Protein AF-A0A9J6D5H7-F1 (afdb_monomer_lite)

Foldseek 3Di:
DDDPDDPFAPPDAPDGGDPPDDPPVPDWDKDWDWDDDPPDTDIDIDTFDHFHPVDDDDPPDPVRTDDDDDDDDDPVDPVSVVVVVVVVVVVVVVVD

InterPro domains:
  IPR013961 RAI1-like [PF08652] (12-73)

Sequence (96 aa):
MDGFTIGKISEKPEAAADDDEEIAEKESYNVVLRSKLGSHSIVLAAHVKAVDPSIESEPGSTAGYVEFKLTRFKVDSLDAWSDMFRKWVSATMKIT

Secondary structure (DSSP, 8-state):
----------SSTTPPPPSS----TT--EEEEEEEEETTEEEEEEEEE-EE-TTS---TT--TTEE----------SHHHHHHHHHHHHHHHHTT-

Radius of gyration: 19.12 Å; chains: 1; bounding box: 45×40×48 Å

pLDDT: mean 76.3, std 16.75, range [31.77, 97.31]

Structure (mmCIF, N/CA/C/O backbone):
data_AF-A0A9J6D5H7-F1
#
_entry.id   AF-A0A9J6D5H7-F1
#
loop_
_atom_site.group_PDB
_atom_site.id
_atom_site.type_symbol
_atom_site.label_atom_id
_atom_site.label_alt_id
_atom_site.label_comp_id
_atom_site.label_asym_id
_atom_site.label_entity_id
_atom_site.label_seq_id
_atom_site.pdbx_PDB_ins_code
_atom_site.Cartn_x
_atom_site.Cartn_y
_atom_site.Cartn_z
_atom_site.occupancy
_atom_site.B_iso_or_equiv
_atom_site.auth_seq_id
_atom_site.auth_comp_id
_atom_site.auth_asym_id
_atom_site.auth_atom_id
_atom_site.pdbx_PDB_model_num
ATOM 1 N N . MET A 1 1 ? 10.884 9.274 -28.257 1.00 34.34 1 MET A N 1
ATOM 2 C CA . MET A 1 1 ? 10.083 8.278 -27.523 1.00 34.34 1 MET A CA 1
ATOM 3 C C . MET A 1 1 ? 10.331 8.559 -26.060 1.00 34.34 1 MET A C 1
ATOM 5 O O . MET A 1 1 ? 11.411 8.258 -25.570 1.00 34.34 1 MET A O 1
ATOM 9 N N . ASP A 1 2 ? 9.404 9.278 -25.434 1.00 31.77 2 ASP A N 1
ATOM 10 C CA . ASP A 1 2 ? 9.514 9.692 -24.039 1.00 31.77 2 ASP A CA 1
ATOM 11 C C . ASP A 1 2 ? 9.207 8.482 -23.158 1.00 31.77 2 ASP A C 1
ATOM 13 O O . ASP A 1 2 ? 8.084 7.981 -23.145 1.00 31.77 2 ASP A O 1
ATOM 17 N N . GLY A 1 3 ? 10.227 7.966 -22.474 1.00 32.81 3 GLY A N 1
ATOM 18 C CA . GLY A 1 3 ? 10.069 6.884 -21.511 1.00 32.81 3 GLY A CA 1
ATOM 19 C C . GLY A 1 3 ? 9.330 7.400 -20.283 1.00 32.81 3 GLY A C 1
ATOM 20 O O . GLY A 1 3 ? 9.930 8.007 -19.399 1.00 32.81 3 GLY A O 1
ATOM 21 N N . PHE A 1 4 ? 8.019 7.188 -20.247 1.00 41.47 4 PHE A N 1
ATOM 22 C CA . PHE A 1 4 ? 7.204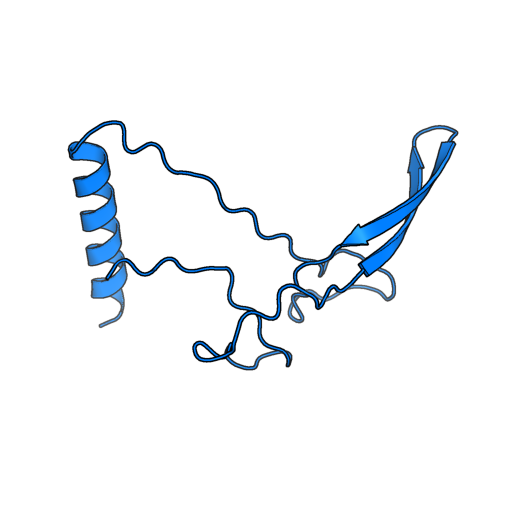 7.359 -19.054 1.00 41.47 4 PHE A CA 1
ATOM 23 C C . PHE A 1 4 ? 7.362 6.102 -18.195 1.00 41.47 4 PHE A C 1
ATOM 25 O O . PHE A 1 4 ? 6.767 5.070 -18.493 1.00 41.47 4 PHE A O 1
ATOM 32 N N . THR A 1 5 ? 8.193 6.149 -17.153 1.00 42.00 5 THR A N 1
ATOM 33 C CA . THR A 1 5 ? 8.333 5.007 -16.240 1.00 42.00 5 THR A CA 1
ATOM 34 C C . THR A 1 5 ? 7.124 4.968 -15.307 1.00 42.00 5 THR A C 1
ATOM 36 O O . THR A 1 5 ? 7.084 5.661 -14.290 1.00 42.00 5 THR A O 1
ATOM 39 N N . ILE A 1 6 ? 6.113 4.174 -15.664 1.00 54.41 6 ILE A N 1
ATOM 40 C CA . ILE A 1 6 ? 5.087 3.717 -14.718 1.00 54.41 6 ILE A CA 1
ATOM 41 C C . ILE A 1 6 ? 5.807 2.851 -13.674 1.00 54.41 6 ILE A C 1
ATOM 43 O O . ILE A 1 6 ? 6.779 2.177 -14.013 1.00 54.41 6 ILE A O 1
ATOM 47 N N . GLY A 1 7 ? 5.393 2.908 -12.403 1.00 58.78 7 GLY A N 1
ATOM 48 C CA . GLY A 1 7 ? 5.930 2.013 -11.374 1.00 58.78 7 GLY A CA 1
ATOM 49 C C . GLY A 1 7 ? 5.846 0.570 -11.869 1.00 58.78 7 GLY A C 1
ATOM 50 O O . GLY A 1 7 ? 4.748 0.066 -12.083 1.00 58.78 7 GLY A O 1
ATOM 51 N N . LYS A 1 8 ? 7.004 -0.040 -12.128 1.00 69.69 8 LYS A N 1
ATOM 52 C CA . LYS A 1 8 ? 7.115 -1.390 -12.668 1.00 69.69 8 LYS A CA 1
ATOM 53 C C . LYS A 1 8 ? 6.923 -2.387 -11.530 1.00 69.69 8 LYS A C 1
ATOM 55 O O . LYS A 1 8 ? 7.637 -2.314 -10.531 1.00 69.69 8 LYS A O 1
ATOM 60 N N . ILE A 1 9 ? 5.950 -3.277 -11.671 1.00 78.06 9 ILE A N 1
ATOM 61 C CA . ILE A 1 9 ? 5.616 -4.306 -10.684 1.00 78.06 9 ILE A CA 1
ATOM 62 C C . ILE A 1 9 ? 5.895 -5.647 -11.352 1.00 78.06 9 ILE A C 1
ATOM 64 O O . ILE A 1 9 ? 5.579 -5.817 -12.522 1.00 78.06 9 ILE A O 1
ATOM 68 N N . SER A 1 10 ? 6.511 -6.576 -10.628 1.00 82.38 10 SER A N 1
ATOM 69 C CA . SER A 1 10 ? 6.643 -7.958 -11.084 1.00 82.38 10 SER A CA 1
ATOM 70 C C . SER A 1 10 ? 5.625 -8.830 -10.359 1.00 82.38 10 SER A C 1
ATOM 72 O O . SER A 1 10 ? 5.368 -8.619 -9.171 1.00 82.38 10 SER A O 1
ATOM 74 N N . GLU A 1 11 ? 5.079 -9.832 -11.046 1.00 81.69 11 GLU A N 1
ATOM 75 C CA . GLU A 1 11 ? 4.209 -10.838 -10.427 1.00 81.69 11 GLU A CA 1
ATOM 76 C C . GLU A 1 11 ? 4.931 -11.644 -9.336 1.00 81.69 11 GLU A C 1
ATOM 78 O O . GLU A 1 11 ? 4.303 -12.159 -8.407 1.00 81.69 11 GLU A O 1
ATOM 83 N N . LYS A 1 12 ? 6.260 -11.783 -9.452 1.00 81.44 12 LYS A N 1
ATOM 84 C CA . LYS A 1 12 ? 7.090 -12.546 -8.517 1.00 81.44 12 LYS A CA 1
ATOM 85 C C . LYS A 1 12 ? 8.030 -11.624 -7.746 1.00 81.44 12 LYS A C 1
ATOM 87 O O . LYS A 1 12 ? 8.619 -10.720 -8.337 1.00 81.44 12 LYS A O 1
ATOM 92 N N . PRO A 1 13 ? 8.233 -11.876 -6.440 1.00 79.50 13 PRO A N 1
ATOM 93 C CA . PRO A 1 13 ? 9.216 -11.125 -5.672 1.00 79.50 13 PRO A CA 1
ATOM 94 C C . PRO A 1 13 ? 10.603 -11.281 -6.308 1.00 79.50 13 PRO A C 1
ATOM 96 O O . PRO A 1 13 ? 10.961 -12.369 -6.756 1.00 79.50 13 PRO A O 1
ATOM 99 N N . GLU A 1 14 ? 11.354 -10.177 -6.354 1.00 77.88 14 GLU A N 1
ATOM 100 C CA . GLU A 1 14 ? 12.731 -10.083 -6.877 1.00 77.88 14 GLU A CA 1
ATOM 101 C C . GLU A 1 14 ? 12.903 -10.344 -8.385 1.00 77.88 14 GLU A C 1
ATOM 103 O O . GLU A 1 14 ? 14.008 -10.204 -8.913 1.00 77.88 14 GLU A O 1
ATOM 108 N N . ALA A 1 15 ? 11.831 -10.671 -9.106 1.00 80.69 15 ALA A N 1
ATOM 109 C CA . ALA A 1 15 ? 11.875 -10.772 -10.555 1.00 80.69 15 ALA A CA 1
ATOM 110 C C . ALA A 1 15 ? 11.837 -9.379 -11.201 1.00 80.69 15 ALA A C 1
ATOM 112 O O . ALA A 1 15 ? 11.274 -8.421 -10.665 1.00 80.69 15 ALA A O 1
ATOM 113 N N . ALA A 1 16 ? 12.448 -9.267 -12.382 1.00 78.00 16 ALA A N 1
ATOM 114 C CA . ALA A 1 16 ? 12.269 -8.085 -13.210 1.00 78.00 16 ALA A CA 1
ATOM 115 C C . ALA A 1 16 ? 10.788 -7.962 -13.598 1.00 78.00 16 ALA A C 1
ATOM 117 O O . ALA A 1 16 ? 10.092 -8.966 -13.769 1.00 78.00 16 ALA A O 1
ATOM 118 N N . ALA A 1 17 ? 10.306 -6.728 -13.702 1.00 77.00 17 ALA A N 1
ATOM 119 C CA . ALA A 1 17 ? 9.004 -6.482 -14.298 1.00 77.00 17 ALA A CA 1
ATOM 120 C C . ALA A 1 17 ? 9.063 -6.772 -15.798 1.00 77.00 17 ALA A C 1
ATOM 122 O O . ALA A 1 17 ? 10.093 -6.517 -16.433 1.00 77.00 17 ALA A O 1
ATOM 123 N N . ASP A 1 18 ? 7.968 -7.296 -16.330 1.00 76.69 18 ASP A N 1
ATOM 124 C CA . ASP A 1 18 ? 7.807 -7.513 -17.758 1.00 76.69 18 ASP A CA 1
ATOM 125 C C . ASP A 1 18 ? 7.305 -6.215 -18.408 1.00 76.69 18 ASP A C 1
ATOM 127 O O . ASP A 1 18 ? 6.299 -5.640 -17.996 1.00 76.69 18 ASP A O 1
ATOM 131 N N . ASP A 1 19 ? 8.061 -5.712 -19.384 1.00 72.12 19 ASP A N 1
ATOM 132 C CA . ASP A 1 19 ? 7.741 -4.472 -20.098 1.00 72.12 19 ASP A CA 1
ATOM 133 C C . ASP A 1 19 ? 6.785 -4.707 -21.274 1.00 72.12 19 ASP A C 1
ATOM 135 O O . ASP A 1 19 ? 6.205 -3.745 -21.787 1.00 72.12 19 ASP A O 1
ATOM 139 N N . ASP A 1 20 ? 6.624 -5.966 -21.687 1.00 72.06 20 ASP A N 1
ATOM 140 C CA . ASP A 1 20 ? 5.780 -6.375 -22.808 1.00 72.06 20 ASP A CA 1
ATOM 141 C C . ASP A 1 20 ? 4.402 -6.886 -22.336 1.00 72.06 20 ASP A C 1
ATOM 143 O O . ASP A 1 20 ? 3.552 -7.244 -23.156 1.00 72.06 20 ASP A O 1
ATOM 147 N N . GLU A 1 21 ? 4.163 -6.902 -21.020 1.00 68.38 21 GLU A N 1
ATOM 148 C CA . GLU A 1 21 ? 2.913 -7.358 -20.420 1.00 68.38 21 GLU A CA 1
ATOM 149 C C . GLU A 1 21 ? 1.760 -6.377 -20.693 1.00 68.38 21 GLU A C 1
ATOM 151 O O . GLU A 1 21 ? 1.855 -5.161 -20.494 1.00 68.38 21 GLU A O 1
ATOM 156 N N . GLU A 1 22 ? 0.631 -6.910 -21.168 1.00 68.50 22 GLU A N 1
ATOM 157 C CA . GLU A 1 22 ? -0.570 -6.117 -21.412 1.00 68.50 22 GLU A CA 1
ATOM 158 C C . GLU A 1 22 ? -1.168 -5.654 -20.077 1.00 68.50 22 GLU A C 1
ATOM 160 O O . GLU A 1 22 ? -1.428 -6.454 -19.180 1.00 68.50 22 GLU A O 1
ATOM 165 N N . ILE A 1 23 ? -1.427 -4.349 -19.941 1.00 68.81 23 ILE A N 1
ATOM 166 C CA . ILE A 1 23 ? -2.018 -3.789 -18.721 1.00 68.81 23 ILE A CA 1
ATOM 167 C C . ILE A 1 23 ? -3.459 -4.298 -18.581 1.00 68.81 23 ILE A C 1
ATOM 169 O O . ILE A 1 23 ? -4.398 -3.744 -19.159 1.00 68.81 23 ILE A O 1
ATOM 173 N N . ALA A 1 24 ? -3.654 -5.334 -17.767 1.00 63.00 24 ALA A N 1
ATOM 174 C CA . ALA A 1 24 ? -4.973 -5.834 -17.415 1.00 63.00 24 ALA A CA 1
ATOM 175 C C . ALA A 1 24 ? -5.646 -4.884 -16.405 1.00 63.00 24 ALA A C 1
ATOM 177 O O . ALA A 1 24 ? -5.533 -5.043 -15.192 1.00 63.00 24 ALA A O 1
ATOM 178 N N . GLU A 1 25 ? -6.410 -3.899 -16.888 1.00 62.44 25 GLU A N 1
ATOM 179 C CA . GLU A 1 25 ? -7.099 -2.895 -16.047 1.00 62.44 25 GLU A CA 1
ATOM 180 C C . GLU A 1 25 ? -8.087 -3.477 -15.005 1.00 62.44 25 GLU A C 1
ATOM 182 O O . GLU A 1 25 ? -8.625 -2.737 -14.178 1.00 62.44 25 GLU A O 1
ATOM 187 N N . LYS A 1 26 ? -8.375 -4.785 -15.043 1.00 57.75 26 LYS A N 1
ATOM 188 C CA . LYS A 1 26 ? -9.412 -5.442 -14.228 1.00 57.75 26 LYS A CA 1
ATOM 189 C C . LYS A 1 26 ? -8.891 -6.260 -13.050 1.00 57.75 26 LYS A C 1
ATOM 191 O O . LYS A 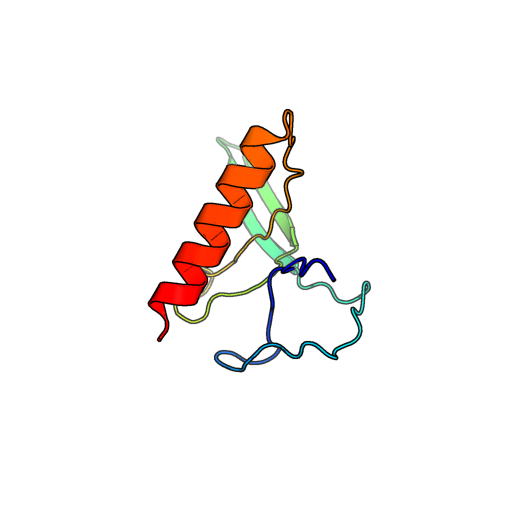1 26 ? -9.712 -6.727 -12.259 1.00 57.75 26 LYS A O 1
ATOM 196 N N . GLU A 1 27 ? -7.582 -6.421 -12.898 1.00 74.94 27 GLU A N 1
ATOM 197 C CA . GLU A 1 27 ? -7.025 -7.116 -11.739 1.00 74.94 27 GLU A CA 1
ATOM 198 C C . GLU A 1 27 ? -6.745 -6.122 -10.610 1.00 74.94 27 GLU A C 1
ATOM 200 O O . GLU A 1 27 ? -6.139 -5.069 -10.803 1.00 74.94 27 GLU A O 1
ATOM 205 N N . SER A 1 28 ? -7.266 -6.419 -9.418 1.00 82.31 28 SER A N 1
ATOM 206 C CA . SER A 1 28 ? -7.118 -5.553 -8.250 1.00 82.31 28 SER A CA 1
ATOM 207 C C . SER A 1 28 ? -6.851 -6.389 -7.009 1.00 82.31 28 SER A C 1
ATOM 209 O O . SER A 1 28 ? -7.562 -7.359 -6.734 1.00 82.31 28 SER A O 1
ATOM 211 N N . TYR A 1 29 ? -5.838 -5.995 -6.242 1.00 88.25 29 TYR A N 1
ATOM 212 C CA . TYR A 1 29 ? -5.535 -6.599 -4.953 1.00 88.25 29 TYR A CA 1
ATOM 213 C C . TYR A 1 29 ? -6.016 -5.666 -3.840 1.00 88.25 29 TYR A C 1
ATOM 215 O O . TYR A 1 29 ? -5.644 -4.493 -3.777 1.00 88.25 29 TYR A O 1
ATOM 223 N N . ASN A 1 30 ? -6.890 -6.175 -2.972 1.00 92.00 30 ASN A N 1
ATOM 224 C CA . ASN A 1 30 ? -7.499 -5.397 -1.898 1.00 92.00 30 ASN A CA 1
ATOM 225 C C . ASN A 1 30 ? -7.150 -6.003 -0.542 1.00 92.00 30 ASN A C 1
ATOM 227 O O . ASN A 1 30 ? -7.204 -7.219 -0.362 1.00 92.00 30 ASN A O 1
ATOM 231 N N . VAL A 1 31 ? -6.867 -5.140 0.428 1.00 92.75 31 VAL A N 1
ATOM 232 C CA . VAL A 1 31 ? -6.654 -5.518 1.828 1.00 92.75 31 VAL A CA 1
ATOM 233 C C . VAL A 1 31 ? -7.797 -4.998 2.687 1.00 92.75 31 VAL A C 1
ATOM 235 O O . VAL A 1 31 ? -8.362 -3.938 2.415 1.00 92.75 31 VAL A O 1
ATOM 238 N N . VAL A 1 32 ? -8.140 -5.734 3.742 1.00 94.94 32 VAL A N 1
ATOM 239 C CA . VAL A 1 32 ? -9.151 -5.324 4.723 1.00 94.94 32 VAL A CA 1
ATOM 240 C C . VAL A 1 32 ? -8.443 -4.888 5.995 1.00 94.94 32 VAL A C 1
ATOM 242 O O . VAL A 1 32 ? -7.716 -5.664 6.612 1.00 94.94 32 VAL A O 1
ATOM 245 N N . LEU A 1 33 ? -8.667 -3.641 6.394 1.00 93.94 33 LEU A N 1
ATOM 246 C CA . LEU A 1 33 ? -8.038 -3.017 7.547 1.00 93.94 33 LEU A CA 1
ATOM 247 C C . LEU A 1 33 ? -9.074 -2.764 8.635 1.00 93.94 33 LEU A C 1
ATOM 249 O O . LEU A 1 33 ? -10.170 -2.262 8.379 1.00 93.94 33 LEU A O 1
ATOM 253 N N . ARG A 1 34 ? -8.690 -3.065 9.874 1.00 94.44 34 ARG A N 1
ATOM 254 C CA . ARG A 1 34 ? -9.427 -2.667 11.072 1.00 94.44 34 ARG A CA 1
ATOM 255 C C . ARG A 1 34 ? -8.629 -1.596 11.797 1.00 94.44 34 ARG A C 1
ATOM 257 O O . ARG A 1 34 ? -7.470 -1.812 12.132 1.00 94.44 34 ARG A O 1
ATOM 264 N N . SER A 1 35 ? -9.262 -0.466 12.073 1.00 93.25 35 SER A N 1
ATOM 265 C CA . SER A 1 35 ? -8.643 0.667 12.753 1.00 93.25 35 SER A CA 1
ATOM 266 C C . SER A 1 35 ? -9.592 1.285 13.779 1.00 93.25 35 SER A C 1
ATOM 268 O O . SER A 1 35 ? -10.753 0.884 13.913 1.00 93.25 35 SER A O 1
ATOM 270 N N . LYS A 1 36 ? -9.088 2.260 14.531 1.00 96.88 36 LYS A N 1
ATOM 271 C CA . LYS A 1 36 ? -9.854 3.044 15.493 1.00 96.88 36 LYS A CA 1
ATOM 272 C C . LYS A 1 36 ? -9.482 4.516 15.353 1.00 96.88 36 LYS A C 1
ATOM 274 O O . LYS A 1 36 ? -8.307 4.861 15.424 1.00 96.88 36 LYS A O 1
ATOM 279 N N . LEU A 1 37 ? -10.483 5.377 15.197 1.00 96.75 37 LEU A N 1
ATOM 280 C CA . LEU A 1 37 ? -10.320 6.829 15.170 1.00 96.75 37 LEU A CA 1
ATOM 281 C C . LEU A 1 37 ? -11.076 7.441 16.352 1.00 96.75 37 LEU A C 1
ATOM 283 O O . LEU A 1 37 ? -12.307 7.520 16.362 1.00 96.75 37 LEU A O 1
ATOM 287 N N . GLY A 1 38 ? -10.334 7.836 17.388 1.00 95.31 38 GLY A N 1
ATOM 288 C CA . GLY A 1 38 ? -10.926 8.274 18.653 1.00 95.31 38 GLY A CA 1
ATOM 289 C C . GLY A 1 38 ? -11.761 7.157 19.286 1.00 95.31 38 GLY A C 1
ATOM 290 O O . GLY A 1 38 ? -11.241 6.083 19.586 1.00 95.31 38 GLY A O 1
ATOM 291 N N . SER A 1 39 ? -13.059 7.393 19.484 1.00 96.62 39 SER A N 1
ATOM 292 C CA . SER A 1 39 ? -14.018 6.395 19.985 1.00 96.62 39 SER A CA 1
ATOM 293 C C . SER A 1 39 ? -14.624 5.496 18.898 1.00 96.62 39 SER A C 1
ATOM 295 O O . SER A 1 39 ? -15.316 4.536 19.233 1.00 96.62 39 SER A O 1
ATOM 297 N N . HIS A 1 40 ? -14.364 5.762 17.617 1.00 96.25 40 HIS A N 1
ATOM 298 C CA . HIS A 1 40 ? -15.005 5.062 16.505 1.00 96.25 40 HIS A CA 1
ATOM 299 C C . HIS A 1 40 ? -14.136 3.902 16.033 1.00 96.25 40 HIS A C 1
ATOM 301 O O . HIS A 1 40 ? -12.954 4.083 15.742 1.00 96.25 40 HIS A O 1
ATOM 307 N N . SER A 1 41 ? -14.725 2.713 15.935 1.00 97.31 41 SER A N 1
ATOM 308 C CA . SER A 1 41 ? -14.085 1.571 15.275 1.00 97.31 41 SER A CA 1
ATOM 309 C C . SER A 1 41 ? -14.395 1.620 13.784 1.00 97.31 41 SER A C 1
ATOM 311 O O . SER A 1 41 ? -15.532 1.887 13.403 1.00 97.31 41 SER A O 1
ATOM 313 N N . ILE A 1 42 ? -13.388 1.374 12.952 1.00 97.25 42 ILE A N 1
ATOM 314 C CA . ILE A 1 42 ? -13.483 1.474 11.496 1.00 97.25 42 ILE A CA 1
ATOM 315 C C . ILE A 1 42 ? -13.013 0.155 10.893 1.00 97.25 42 ILE A C 1
ATOM 317 O O . ILE A 1 42 ? -11.968 -0.374 11.273 1.00 97.25 42 ILE A O 1
ATOM 321 N N . VAL A 1 43 ? -13.776 -0.357 9.934 1.00 96.56 43 VAL A N 1
ATOM 322 C CA . VAL A 1 43 ? -13.349 -1.431 9.037 1.00 96.56 43 VAL A CA 1
ATOM 323 C C . VAL A 1 43 ? -13.429 -0.879 7.625 1.00 96.56 43 VAL A C 1
ATOM 325 O O . VAL A 1 43 ? -14.465 -0.337 7.241 1.00 96.56 43 VAL A O 1
ATOM 328 N N . LEU A 1 44 ? -12.335 -0.972 6.878 1.00 95.25 44 LEU A N 1
ATOM 329 C CA . LEU A 1 44 ? -12.252 -0.456 5.516 1.00 95.25 44 LEU A CA 1
ATOM 330 C C . LEU A 1 44 ? -11.509 -1.435 4.615 1.00 95.25 44 LEU A C 1
ATOM 332 O O . LEU A 1 44 ? -10.622 -2.153 5.069 1.00 95.25 44 LEU A O 1
ATOM 336 N N . ALA A 1 45 ? -11.880 -1.453 3.340 1.00 94.62 45 ALA A N 1
ATOM 337 C CA . ALA A 1 45 ? -11.111 -2.114 2.300 1.00 94.62 45 ALA A CA 1
ATOM 338 C C . ALA A 1 45 ? -10.280 -1.060 1.564 1.00 94.62 45 ALA A C 1
ATOM 340 O O . ALA A 1 45 ? -10.777 0.033 1.283 1.00 94.62 45 ALA A O 1
ATOM 341 N N . ALA A 1 46 ? -9.025 -1.381 1.273 1.00 91.62 46 ALA A N 1
ATOM 342 C CA . ALA A 1 46 ? -8.120 -0.514 0.537 1.00 91.62 46 ALA A CA 1
ATOM 343 C C . ALA A 1 46 ? -7.488 -1.286 -0.619 1.00 91.62 46 ALA A C 1
ATOM 345 O O . ALA A 1 46 ? -7.032 -2.415 -0.444 1.00 91.62 46 ALA A O 1
ATOM 346 N N . HIS A 1 47 ? -7.450 -0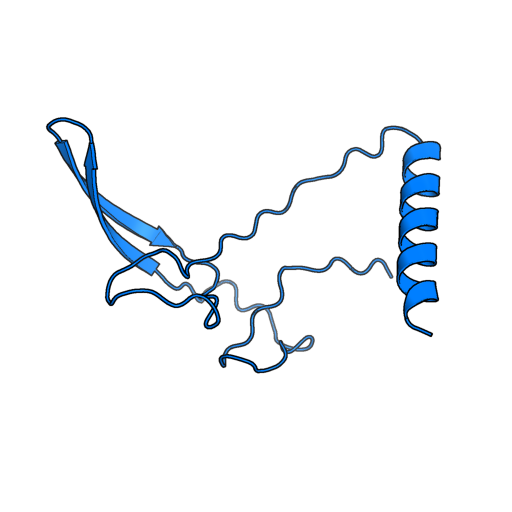.655 -1.788 1.00 91.50 47 HIS A N 1
ATOM 347 C CA . HIS A 1 47 ? -6.698 -1.170 -2.920 1.00 91.50 47 HIS A CA 1
ATOM 348 C C . HIS A 1 47 ? -5.201 -0.983 -2.662 1.00 91.50 47 HIS A C 1
ATOM 350 O O . HIS A 1 47 ? -4.782 0.110 -2.283 1.00 91.50 47 HIS A O 1
ATOM 356 N N . VAL A 1 48 ? -4.405 -2.025 -2.886 1.00 91.00 48 VAL A N 1
ATOM 357 C CA . VAL A 1 48 ? -2.946 -1.993 -2.732 1.00 91.00 48 VAL A CA 1
ATOM 358 C C . VAL A 1 48 ? -2.318 -2.181 -4.101 1.00 91.00 48 VAL A C 1
ATOM 360 O O . VAL A 1 48 ? -2.702 -3.076 -4.848 1.00 91.00 48 VAL A O 1
ATOM 363 N N . LYS A 1 49 ? -1.369 -1.306 -4.444 1.00 87.38 49 LYS A N 1
ATOM 364 C CA . LYS A 1 49 ? -0.733 -1.316 -5.763 1.00 87.38 49 LYS A CA 1
ATOM 365 C C . LYS A 1 49 ? 0.399 -2.332 -5.859 1.00 87.38 49 LYS A C 1
ATOM 367 O O . LYS A 1 49 ? 0.477 -3.017 -6.866 1.00 87.38 49 LYS A O 1
ATOM 372 N N . ALA A 1 50 ? 1.251 -2.433 -4.841 1.00 88.38 50 ALA A N 1
ATOM 373 C CA . ALA A 1 50 ? 2.337 -3.412 -4.792 1.00 88.38 50 ALA A CA 1
ATOM 374 C C . ALA A 1 50 ? 2.764 -3.723 -3.351 1.00 88.38 50 ALA A C 1
ATOM 376 O O . ALA A 1 50 ? 2.372 -3.027 -2.408 1.00 88.38 50 ALA A O 1
ATOM 377 N N . VAL A 1 51 ? 3.592 -4.758 -3.201 1.00 89.31 51 VAL A N 1
ATOM 378 C CA . VAL A 1 51 ? 4.240 -5.147 -1.943 1.00 89.31 51 VAL A CA 1
ATOM 379 C C . VAL A 1 51 ? 5.755 -5.133 -2.144 1.00 89.31 51 VAL A C 1
ATOM 381 O O . 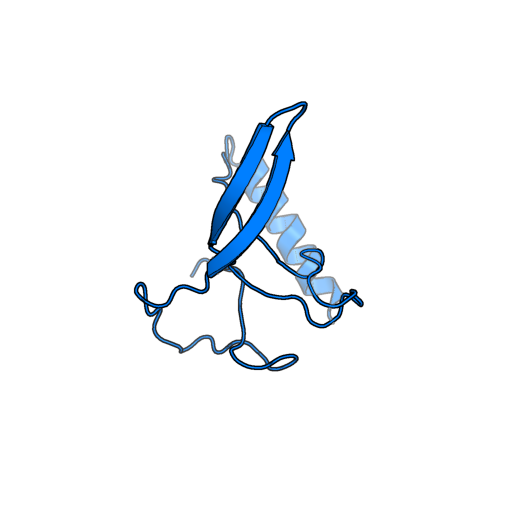VAL A 1 51 ? 6.243 -5.731 -3.098 1.00 89.31 51 VAL A O 1
ATOM 384 N N . ASP A 1 52 ? 6.486 -4.463 -1.255 1.00 89.12 52 ASP A N 1
ATOM 385 C CA . ASP A 1 52 ? 7.949 -4.499 -1.208 1.00 89.12 52 ASP A CA 1
ATOM 386 C C . ASP A 1 52 ? 8.409 -5.657 -0.302 1.00 89.12 52 ASP A C 1
ATOM 388 O O . ASP A 1 52 ? 8.229 -5.582 0.919 1.00 89.12 52 ASP A O 1
ATOM 392 N N . PRO A 1 53 ? 8.985 -6.738 -0.865 1.00 85.81 53 PRO A N 1
ATOM 393 C CA . PRO A 1 53 ? 9.413 -7.896 -0.087 1.00 85.81 53 PRO A CA 1
ATOM 394 C C . PRO A 1 53 ? 10.670 -7.628 0.752 1.00 85.81 53 PRO A C 1
ATOM 396 O O . PRO A 1 53 ? 10.978 -8.424 1.636 1.00 85.81 53 PRO A O 1
ATOM 399 N N . SER A 1 54 ? 11.395 -6.530 0.506 1.00 88.06 54 SER A N 1
ATOM 400 C CA . SER A 1 54 ? 12.606 -6.186 1.260 1.00 88.06 54 SER A CA 1
ATOM 401 C C . SER A 1 54 ? 12.310 -5.580 2.636 1.00 88.06 54 SER A C 1
ATOM 403 O O . SER A 1 54 ? 13.201 -5.490 3.483 1.00 88.06 54 SER A O 1
ATOM 405 N N . ILE A 1 55 ? 11.058 -5.181 2.884 1.00 88.75 55 ILE A N 1
ATOM 406 C CA . ILE A 1 55 ? 10.625 -4.622 4.163 1.00 88.75 55 ILE A CA 1
ATOM 407 C C . ILE A 1 55 ? 10.245 -5.765 5.108 1.00 88.75 55 ILE A C 1
ATOM 409 O O . ILE A 1 55 ? 9.162 -6.349 5.011 1.00 88.75 55 ILE A O 1
ATOM 413 N N . GLU A 1 56 ? 11.115 -6.046 6.078 1.00 90.25 56 GLU A N 1
ATOM 414 C CA . GLU A 1 56 ? 10.789 -6.952 7.179 1.00 90.25 56 GLU A CA 1
ATOM 415 C C . GLU A 1 56 ? 9.603 -6.399 7.979 1.00 90.25 56 GLU A C 1
ATOM 417 O O . GLU A 1 56 ? 9.619 -5.265 8.468 1.00 90.25 56 GLU A O 1
ATOM 422 N N . SER A 1 57 ? 8.542 -7.194 8.109 1.00 87.62 57 SER A N 1
ATOM 423 C CA . SER A 1 57 ? 7.349 -6.785 8.840 1.00 87.62 57 SER A CA 1
ATOM 424 C C . SER A 1 57 ? 6.640 -7.969 9.490 1.00 87.62 57 SER A C 1
ATOM 426 O O . SER A 1 57 ? 6.725 -9.108 9.034 1.00 87.62 57 SER A O 1
ATOM 428 N N . GLU A 1 58 ? 5.954 -7.698 10.600 1.00 90.19 58 GLU A N 1
ATOM 429 C CA . GLU A 1 58 ? 5.182 -8.713 11.314 1.00 90.19 58 GLU A CA 1
ATOM 430 C C . GLU A 1 58 ? 3.924 -9.126 10.525 1.00 90.19 58 GLU A C 1
ATOM 432 O O . GLU A 1 58 ? 3.358 -8.310 9.787 1.00 90.19 58 GLU A O 1
ATOM 437 N N . PRO A 1 59 ? 3.420 -10.362 10.706 1.00 83.44 59 PRO A N 1
ATOM 438 C CA . PRO A 1 59 ? 2.170 -10.797 10.092 1.00 83.44 59 PRO A CA 1
ATOM 439 C C . PRO A 1 59 ? 1.009 -9.833 10.376 1.00 83.44 59 PRO A C 1
ATOM 441 O O . PRO A 1 59 ? 0.700 -9.524 11.525 1.00 83.44 59 PRO A O 1
ATOM 444 N N . GLY A 1 60 ? 0.338 -9.378 9.316 1.00 82.50 60 GLY A N 1
ATOM 445 C CA . GLY A 1 60 ? -0.764 -8.412 9.405 1.00 82.50 60 GLY A CA 1
ATOM 446 C C . GLY A 1 60 ? -0.333 -6.941 9.399 1.00 82.50 60 GLY A C 1
ATOM 447 O O . GLY A 1 60 ? -1.195 -6.063 9.438 1.00 82.50 60 GLY A O 1
ATOM 448 N N . SER A 1 61 ? 0.969 -6.658 9.318 1.00 88.38 61 SER A N 1
ATOM 449 C CA . SER A 1 61 ? 1.483 -5.308 9.091 1.00 88.38 61 SER A CA 1
ATOM 450 C C . SER A 1 61 ? 1.171 -4.814 7.676 1.00 88.38 61 SER A C 1
ATOM 452 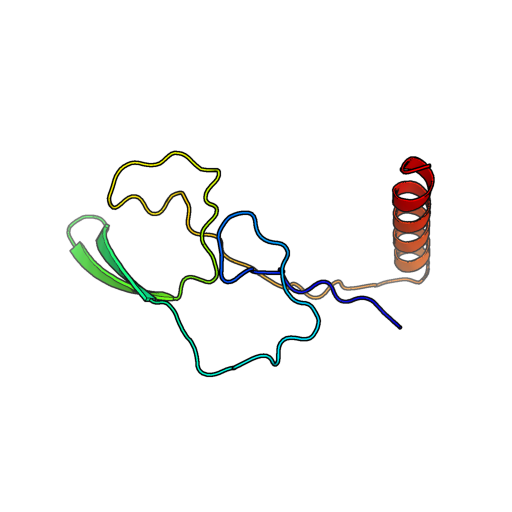O O . SER A 1 61 ? 1.184 -5.573 6.710 1.00 88.38 61 SER A O 1
ATOM 454 N N . THR A 1 62 ? 0.939 -3.508 7.549 1.00 91.44 62 THR A N 1
ATOM 455 C CA . THR A 1 62 ? 0.772 -2.819 6.260 1.00 91.44 62 THR A CA 1
ATOM 456 C C . THR A 1 62 ? 2.059 -2.149 5.777 1.00 91.44 62 THR A C 1
ATOM 458 O O . THR A 1 62 ? 2.026 -1.425 4.786 1.00 91.44 62 THR A O 1
ATOM 461 N N . ALA A 1 63 ? 3.175 -2.315 6.496 1.00 91.06 63 ALA A N 1
ATOM 462 C CA . ALA A 1 63 ? 4.410 -1.564 6.256 1.00 91.06 63 ALA A CA 1
ATOM 463 C C . ALA A 1 63 ? 5.036 -1.839 4.879 1.00 91.06 63 ALA A C 1
ATOM 465 O O . ALA A 1 63 ? 5.638 -0.941 4.301 1.00 91.06 63 ALA A O 1
ATOM 466 N N . GLY A 1 64 ? 4.862 -3.053 4.350 1.00 90.62 64 GLY A N 1
ATOM 467 C CA . GLY A 1 64 ? 5.356 -3.438 3.028 1.00 90.62 64 GLY A CA 1
ATOM 468 C C . GLY A 1 64 ? 4.483 -2.977 1.856 1.00 90.62 64 GLY A C 1
ATOM 469 O O . GLY A 1 64 ? 4.854 -3.206 0.711 1.00 90.62 64 GLY A O 1
ATOM 470 N N . TYR A 1 65 ? 3.313 -2.370 2.093 1.00 91.81 65 TYR A N 1
ATOM 471 C CA . TYR A 1 65 ? 2.420 -1.943 1.010 1.00 91.81 65 TYR A CA 1
ATOM 472 C C . TYR A 1 65 ? 2.877 -0.617 0.401 1.00 91.81 65 TYR A C 1
ATOM 474 O O . TYR A 1 65 ? 3.048 0.380 1.104 1.00 91.81 65 TYR A O 1
ATOM 482 N N . VAL A 1 66 ? 3.025 -0.598 -0.924 1.00 89.38 66 VAL A N 1
ATOM 483 C CA . VAL A 1 66 ? 3.527 0.554 -1.682 1.00 89.38 66 VAL A CA 1
ATOM 484 C C . VAL A 1 66 ? 2.399 1.191 -2.491 1.00 89.38 66 VAL A C 1
ATOM 486 O O . VAL A 1 66 ? 1.627 0.505 -3.162 1.00 89.38 66 VAL A O 1
ATOM 489 N N . GLU A 1 67 ? 2.326 2.522 -2.442 1.00 89.06 67 GLU A N 1
ATOM 490 C CA . GLU A 1 67 ? 1.386 3.340 -3.212 1.00 89.06 67 GLU A CA 1
ATOM 491 C C . GLU A 1 67 ? 2.140 4.115 -4.299 1.00 89.06 67 GLU A C 1
ATOM 493 O O . GLU A 1 67 ? 3.062 4.879 -4.005 1.00 89.06 67 GLU A O 1
ATOM 498 N N . PHE A 1 68 ? 1.713 3.979 -5.555 1.00 85.00 68 PHE A N 1
ATOM 499 C CA . PHE A 1 68 ? 2.266 4.750 -6.669 1.00 85.00 68 PHE A CA 1
ATOM 500 C C . PHE A 1 68 ? 1.381 5.950 -6.984 1.00 85.00 68 PHE A C 1
ATOM 502 O O . PHE A 1 68 ? 0.188 5.807 -7.251 1.00 85.00 68 PHE A O 1
ATOM 509 N N . LYS A 1 69 ? 1.977 7.145 -7.013 1.00 83.00 69 LYS A N 1
ATOM 510 C CA . LYS A 1 69 ? 1.289 8.375 -7.418 1.00 83.00 69 LYS A CA 1
ATOM 511 C C . LYS A 1 69 ? 2.028 9.040 -8.562 1.00 83.00 69 LYS A C 1
ATOM 513 O O . LYS A 1 69 ? 3.187 9.420 -8.431 1.00 83.00 69 LYS A O 1
ATOM 518 N N . LEU A 1 70 ? 1.319 9.235 -9.665 1.00 78.69 70 LEU A N 1
ATOM 519 C CA . LEU A 1 70 ? 1.788 10.053 -10.773 1.00 78.69 70 LEU A CA 1
ATOM 520 C C . LEU A 1 70 ? 1.336 11.491 -10.536 1.00 78.69 70 LEU A C 1
ATOM 522 O O . LEU A 1 70 ? 0.165 11.750 -10.264 1.00 78.69 70 LEU A O 1
ATOM 526 N N . THR A 1 71 ? 2.270 12.430 -10.637 1.00 76.88 71 THR A N 1
ATOM 527 C CA . THR A 1 71 ? 1.976 13.863 -10.547 1.00 76.88 71 THR A CA 1
ATOM 528 C C . THR A 1 71 ? 2.409 14.527 -11.841 1.00 76.88 71 THR A C 1
ATOM 530 O O . THR A 1 71 ? 3.487 14.251 -12.364 1.00 76.88 71 THR A O 1
ATOM 533 N N . ARG A 1 72 ? 1.566 15.412 -12.375 1.00 76.62 72 ARG A N 1
ATOM 534 C CA . ARG A 1 72 ? 1.908 16.185 -13.567 1.00 76.62 72 ARG A CA 1
ATOM 535 C C . ARG A 1 72 ? 2.965 17.224 -13.208 1.00 76.62 72 ARG A C 1
ATOM 537 O O . ARG A 1 72 ? 2.714 18.092 -12.375 1.00 76.62 72 ARG A O 1
ATOM 544 N N . PHE A 1 73 ? 4.108 17.181 -13.880 1.00 64.19 73 PHE A N 1
ATOM 545 C CA . PHE A 1 73 ? 5.082 18.261 -13.790 1.00 64.19 73 PHE A CA 1
ATOM 546 C C . PHE A 1 73 ? 4.605 19.442 -14.637 1.00 64.19 73 PHE A C 1
ATOM 548 O O . PHE A 1 73 ? 4.298 19.294 -15.822 1.00 64.19 73 PHE A O 1
ATOM 555 N N . LYS A 1 74 ? 4.513 20.619 -14.016 1.00 59.53 74 LYS A N 1
ATOM 556 C CA . LYS A 1 74 ? 4.381 21.877 -14.746 1.00 59.53 74 LYS A CA 1
ATOM 557 C C . LYS A 1 74 ? 5.774 22.297 -15.195 1.00 59.53 74 LYS A C 1
ATOM 559 O O . LYS A 1 74 ? 6.621 22.629 -14.373 1.00 59.53 74 LYS A O 1
ATOM 564 N N . VAL A 1 75 ? 6.018 22.223 -16.498 1.00 61.34 75 VAL A N 1
ATOM 565 C CA . VAL A 1 75 ? 7.204 22.817 -17.113 1.00 61.34 75 VAL A CA 1
ATOM 566 C C . VAL A 1 75 ? 6.809 24.237 -17.491 1.00 61.34 75 VAL A C 1
ATOM 568 O O . VAL A 1 75 ? 6.279 24.472 -18.572 1.00 61.34 75 VAL A O 1
ATOM 571 N N . ASP A 1 76 ? 6.984 25.164 -16.552 1.00 60.44 76 ASP A N 1
ATOM 572 C CA . ASP A 1 76 ? 6.564 26.558 -16.736 1.00 60.44 76 ASP A CA 1
ATOM 573 C C . ASP A 1 76 ? 7.565 27.367 -17.597 1.00 60.44 76 ASP A C 1
ATOM 575 O O . ASP A 1 76 ? 7.269 28.497 -17.982 1.00 60.44 76 ASP A O 1
ATOM 579 N N . SER A 1 77 ? 8.728 26.802 -17.962 1.00 62.94 77 SER A N 1
ATOM 580 C CA . SER A 1 77 ? 9.676 27.423 -18.902 1.00 62.94 77 SER A CA 1
ATOM 581 C C . SER A 1 77 ? 10.612 26.418 -19.599 1.00 62.94 77 SER A C 1
ATOM 583 O O . SER A 1 77 ? 10.880 25.327 -19.091 1.00 62.94 77 SER A O 1
ATOM 585 N N . LEU A 1 78 ? 11.150 26.814 -20.762 1.00 62.34 78 LEU A N 1
ATOM 586 C CA . LEU A 1 78 ? 12.193 26.087 -21.511 1.00 62.34 78 LEU A CA 1
ATOM 587 C C . LEU A 1 78 ? 13.451 25.805 -20.666 1.00 62.34 78 LEU A C 1
ATOM 589 O O . LEU A 1 78 ? 14.114 24.786 -20.869 1.00 62.34 78 LEU A O 1
ATOM 593 N N . ASP A 1 79 ? 13.745 26.657 -19.683 1.00 69.56 79 ASP A N 1
ATOM 594 C CA . ASP A 1 79 ? 14.886 26.486 -18.778 1.00 69.56 79 ASP A CA 1
ATOM 595 C C . ASP A 1 79 ? 14.703 25.273 -17.858 1.00 69.56 79 ASP A C 1
ATOM 597 O O . ASP A 1 79 ? 15.640 24.500 -17.656 1.00 69.56 79 ASP A O 1
ATOM 601 N N . ALA A 1 80 ? 13.476 25.030 -17.381 1.00 65.62 80 ALA A N 1
ATOM 602 C CA . ALA A 1 80 ? 13.163 23.862 -16.560 1.00 65.62 80 ALA A CA 1
ATOM 603 C C . ALA A 1 80 ? 13.314 22.543 -17.342 1.00 65.62 80 ALA A C 1
ATOM 605 O O . ALA A 1 80 ? 13.724 21.525 -16.780 1.00 65.62 80 ALA A O 1
ATOM 606 N N . TRP A 1 81 ? 13.033 22.561 -18.650 1.00 70.38 81 TRP A N 1
ATOM 607 C CA . TRP A 1 81 ? 13.243 21.406 -19.528 1.00 70.38 81 TRP A CA 1
ATOM 608 C C . TRP A 1 81 ? 14.736 21.139 -19.774 1.00 70.38 81 TRP A C 1
ATOM 610 O O . TRP A 1 81 ? 15.185 19.996 -19.678 1.00 70.38 81 TRP A O 1
ATOM 620 N N . SER A 1 82 ? 15.522 22.196 -20.009 1.00 71.25 82 SER A N 1
ATOM 621 C CA . SER A 1 82 ? 16.983 22.120 -20.160 1.00 71.25 82 SER A CA 1
ATOM 622 C C . SER A 1 82 ? 17.665 21.571 -18.901 1.00 71.25 82 SER A C 1
ATOM 624 O O . SER A 1 82 ? 18.514 20.681 -18.993 1.00 71.25 82 SER A O 1
ATOM 626 N N . ASP A 1 83 ? 17.254 22.027 -17.716 1.00 74.69 83 ASP A N 1
ATOM 627 C CA . ASP A 1 83 ? 17.788 21.539 -16.441 1.00 74.69 83 ASP A CA 1
ATOM 628 C C . ASP A 1 83 ? 17.435 20.071 -16.176 1.00 74.69 83 ASP A C 1
ATOM 630 O O . ASP A 1 83 ? 18.276 19.303 -15.697 1.00 74.69 83 ASP A O 1
ATOM 634 N N . MET A 1 84 ? 16.214 19.653 -16.518 1.00 71.38 84 MET A N 1
ATOM 635 C CA . MET A 1 84 ? 15.801 18.252 -16.423 1.00 71.38 84 MET A CA 1
ATOM 636 C C . MET A 1 84 ? 16.616 17.366 -17.375 1.00 71.38 84 MET A C 1
ATOM 638 O O . MET A 1 84 ? 17.124 16.326 -16.954 1.00 71.38 84 MET A O 1
ATOM 642 N N . PHE A 1 85 ? 16.812 17.801 -18.623 1.00 74.81 85 PHE A N 1
ATOM 643 C CA . PHE A 1 85 ? 17.615 17.075 -19.606 1.00 74.81 85 PHE A CA 1
ATOM 644 C C . PHE A 1 85 ? 19.081 16.956 -19.167 1.00 74.81 85 PHE A C 1
ATOM 646 O O . PHE A 1 85 ? 19.651 15.868 -19.199 1.00 74.81 85 PHE A O 1
ATOM 653 N N . ARG A 1 86 ? 19.687 18.040 -18.666 1.00 74.81 86 ARG A N 1
ATOM 654 C CA . ARG A 1 86 ? 21.064 18.023 -18.136 1.00 74.81 86 ARG A CA 1
ATOM 655 C C . ARG A 1 86 ? 21.220 17.068 -16.954 1.00 74.81 86 ARG A C 1
ATOM 657 O O . ARG A 1 86 ? 22.210 16.338 -16.890 1.00 74.81 86 ARG A O 1
ATOM 664 N N . LYS A 1 87 ? 20.250 17.046 -16.035 1.00 74.94 87 LYS A N 1
ATOM 665 C CA . LYS A 1 87 ? 20.238 16.101 -14.905 1.00 74.94 87 LYS A CA 1
ATOM 666 C C . LYS A 1 87 ? 20.112 14.656 -15.376 1.00 74.94 87 LYS A C 1
ATOM 668 O O . LYS A 1 87 ? 20.821 13.802 -14.852 1.00 74.94 87 LYS A O 1
ATOM 673 N N . TRP A 1 88 ? 19.271 14.400 -16.376 1.00 71.19 88 TRP A N 1
ATOM 674 C CA . TRP A 1 88 ? 19.124 13.075 -16.973 1.00 71.19 88 TRP A CA 1
ATOM 675 C C . TRP A 1 88 ? 20.427 12.606 -17.632 1.00 71.19 88 TRP A C 1
ATOM 677 O O . TRP A 1 88 ? 20.970 11.590 -17.211 1.00 71.19 88 TRP A O 1
ATOM 687 N N . VAL A 1 89 ? 21.012 13.399 -18.540 1.00 71.31 89 VAL A N 1
ATOM 688 C CA . VAL A 1 89 ? 22.298 13.075 -19.193 1.00 71.31 89 VAL A CA 1
ATOM 689 C C . VAL A 1 89 ? 23.406 12.826 -18.162 1.00 71.31 89 VAL A C 1
ATOM 691 O O . VAL A 1 89 ? 24.181 11.879 -18.293 1.00 71.31 89 VAL A O 1
ATOM 694 N N . SER A 1 90 ? 23.469 13.634 -17.097 1.00 66.88 90 SER A N 1
ATOM 695 C CA . SER A 1 90 ? 24.469 13.462 -16.038 1.00 66.88 90 SER A CA 1
ATOM 696 C C . SER A 1 90 ? 24.264 12.188 -15.209 1.00 66.88 90 SER A C 1
ATOM 698 O O . SER A 1 90 ? 25.254 11.604 -14.764 1.00 66.88 90 SER A O 1
ATOM 700 N N . ALA A 1 91 ? 23.019 11.754 -14.997 1.00 59.16 91 ALA A N 1
ATOM 701 C CA . ALA A 1 91 ? 22.717 10.501 -14.311 1.00 59.16 91 ALA A CA 1
ATOM 702 C C . ALA A 1 91 ? 23.074 9.281 -15.176 1.00 59.16 91 ALA A C 1
ATOM 704 O O . ALA A 1 91 ? 23.604 8.305 -14.654 1.00 59.16 91 ALA A O 1
ATOM 705 N N . THR A 1 92 ? 22.863 9.357 -16.494 1.00 52.72 92 THR A N 1
ATOM 706 C CA . THR A 1 92 ? 23.187 8.265 -17.426 1.00 52.72 92 THR A CA 1
ATOM 707 C C . THR A 1 92 ? 24.695 8.139 -17.681 1.00 52.72 92 THR A C 1
ATOM 709 O O . THR A 1 92 ? 25.203 7.026 -17.768 1.00 52.72 92 THR A O 1
ATOM 712 N N . MET A 1 93 ? 25.445 9.249 -17.725 1.00 44.34 93 MET A N 1
ATOM 713 C CA . MET A 1 93 ? 26.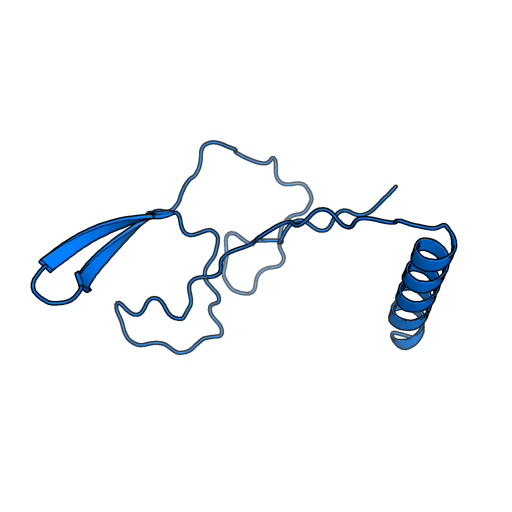908 9.230 -17.923 1.00 44.34 93 MET A CA 1
ATOM 714 C C . MET A 1 93 ? 27.719 8.797 -16.692 1.00 44.34 93 MET A C 1
ATOM 716 O O . MET A 1 93 ? 28.901 8.507 -16.828 1.00 44.34 93 MET A O 1
ATOM 720 N N . LYS A 1 94 ? 27.128 8.749 -15.492 1.00 43.78 94 LYS A N 1
ATOM 721 C CA . LYS A 1 94 ? 27.807 8.225 -14.289 1.00 43.78 94 LYS A CA 1
ATOM 722 C C . LYS A 1 94 ? 27.772 6.694 -14.179 1.00 43.78 94 LYS A C 1
ATOM 724 O O . LYS A 1 94 ? 28.337 6.161 -13.232 1.00 43.78 94 LYS A O 1
ATOM 729 N N . ILE A 1 95 ? 27.112 6.004 -15.114 1.00 39.94 95 ILE A N 1
ATOM 730 C CA . ILE A 1 95 ? 26.982 4.535 -15.150 1.00 39.94 95 ILE A CA 1
ATOM 731 C C . ILE A 1 95 ? 27.949 3.917 -16.192 1.00 39.94 95 ILE A C 1
ATOM 733 O O . ILE A 1 95 ? 27.776 2.783 -16.619 1.00 39.94 95 ILE A O 1
ATOM 737 N N . THR A 1 96 ? 28.999 4.631 -16.616 1.00 39.34 96 THR A N 1
ATOM 738 C CA . THR A 1 96 ? 30.074 4.061 -17.457 1.00 39.34 96 THR A CA 1
ATOM 739 C C . THR A 1 96 ? 31.424 4.173 -16.774 1.00 39.34 96 THR A C 1
ATOM 741 O O . THR A 1 96 ? 31.703 5.257 -16.215 1.00 39.34 96 THR A O 1
#

Organism: Rhipicephalus microplus (NCBI:txid6941)